Protein AF-A0A968NEP1-F1 (afdb_monomer_lite)

pLDDT: mean 93.06, std 7.82, range [52.59, 97.94]

Radius of gyration: 11.32 Å; chains: 1; bounding box: 27×13×33 Å

Foldseek 3Di:
DWWDFDDDPNATAETTREQDADEEADDLCVLVSVNHDYYHPYNYHYDDDDHPSD

Secondary structure (DSSP, 8-state):
---EEEEETTEEEEEE--SS--EEPPPGGGGG-TT--EEE--SSEE-SPPPTT-

Sequence (54 aa):
MGSGVICTAGSVTSLSLSFNELTGSIPPELGSLANLQDLDLSENQLSGSIPPEL

Structure (mmCIF, N/CA/C/O backbone):
data_AF-A0A968NEP1-F1
#
_entry.id   AF-A0A968NEP1-F1
#
loop_
_atom_site.group_PDB
_atom_site.id
_atom_site.type_symbol
_atom_site.label_atom_id
_atom_site.label_alt_id
_atom_site.label_comp_id
_atom_site.label_asym_id
_atom_site.label_entity_id
_atom_site.label_seq_id
_atom_site.pdbx_PDB_ins_code
_atom_site.Cartn_x
_atom_site.Cart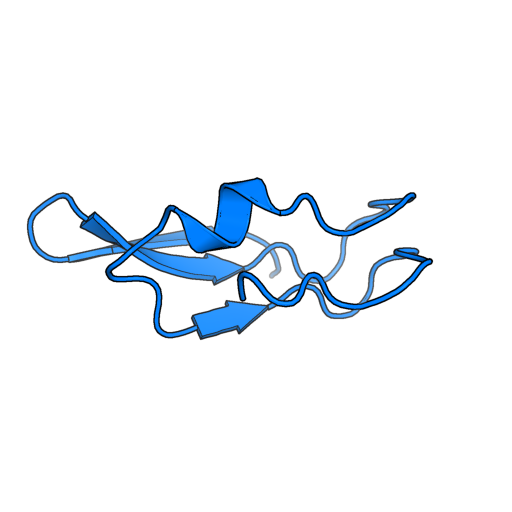n_y
_atom_site.Cartn_z
_atom_site.occupancy
_atom_site.B_iso_or_equiv
_atom_site.auth_seq_id
_atom_site.auth_comp_id
_atom_site.auth_asym_id
_atom_site.auth_atom_id
_atom_site.pdbx_PDB_model_num
ATOM 1 N N . MET A 1 1 ? 16.084 1.498 -2.093 1.00 52.59 1 MET A N 1
ATOM 2 C CA . MET A 1 1 ? 15.329 1.400 -3.359 1.00 52.59 1 MET A CA 1
ATOM 3 C C . MET A 1 1 ? 13.907 1.089 -2.945 1.00 52.59 1 MET A C 1
ATOM 5 O O . MET A 1 1 ? 13.664 -0.048 -2.585 1.00 52.59 1 MET A O 1
ATOM 9 N N . GLY A 1 2 ? 13.029 2.074 -2.795 1.00 65.62 2 GLY A N 1
ATOM 10 C CA . GLY A 1 2 ? 11.746 1.813 -2.141 1.00 65.62 2 GLY A CA 1
ATOM 11 C C . GLY A 1 2 ? 10.779 2.950 -2.393 1.00 65.62 2 GLY A C 1
ATOM 12 O O . GLY A 1 2 ? 11.170 4.108 -2.291 1.00 65.62 2 GLY A O 1
ATOM 13 N N . SER A 1 3 ? 9.554 2.589 -2.748 1.00 72.69 3 SER A N 1
ATOM 14 C CA . SER A 1 3 ? 8.489 3.383 -3.362 1.00 72.69 3 SER A CA 1
ATOM 15 C C . SER A 1 3 ? 8.560 3.596 -4.882 1.00 72.69 3 SER A C 1
ATOM 17 O O . SER A 1 3 ? 9.600 3.926 -5.455 1.00 72.69 3 SER A O 1
ATOM 19 N N . GLY A 1 4 ? 7.424 3.367 -5.543 1.00 89.38 4 GLY A N 1
ATOM 20 C CA . GLY A 1 4 ? 7.253 3.465 -6.989 1.00 89.38 4 GLY A CA 1
ATOM 21 C C . GLY A 1 4 ? 5.852 3.044 -7.438 1.00 89.38 4 GLY A C 1
ATOM 22 O O . GLY A 1 4 ? 5.126 2.368 -6.709 1.00 89.38 4 GLY A O 1
ATOM 23 N N . VAL A 1 5 ? 5.477 3.447 -8.652 1.00 92.38 5 VAL A N 1
ATOM 24 C CA . VAL A 1 5 ? 4.175 3.135 -9.256 1.00 92.38 5 VAL A CA 1
ATOM 25 C C . VAL A 1 5 ? 4.399 2.513 -10.627 1.00 92.38 5 VAL A C 1
ATOM 27 O O . VAL A 1 5 ? 5.130 3.070 -11.447 1.00 92.38 5 VAL A O 1
ATOM 30 N N . ILE A 1 6 ? 3.755 1.376 -10.884 1.00 92.06 6 ILE A N 1
ATOM 31 C CA . ILE A 1 6 ? 3.713 0.735 -12.199 1.00 92.06 6 ILE A CA 1
ATOM 32 C C . ILE A 1 6 ? 2.284 0.817 -12.722 1.00 92.06 6 ILE A C 1
ATOM 34 O O . ILE A 1 6 ? 1.335 0.429 -12.037 1.00 92.06 6 ILE A O 1
ATOM 38 N N . CYS A 1 7 ? 2.148 1.306 -13.954 1.00 89.19 7 CYS A N 1
ATOM 39 C CA . CYS A 1 7 ? 0.871 1.406 -14.645 1.00 89.19 7 CYS A CA 1
ATOM 40 C C . CYS A 1 7 ? 0.880 0.573 -15.929 1.00 89.19 7 CYS A C 1
ATOM 42 O O . CYS A 1 7 ? 1.827 0.642 -16.712 1.00 89.19 7 CYS A O 1
ATOM 44 N N . THR A 1 8 ? -0.223 -0.124 -16.195 1.00 87.44 8 THR A N 1
ATOM 45 C CA . THR A 1 8 ? -0.479 -0.840 -17.450 1.00 87.44 8 THR A CA 1
ATOM 46 C C . THR A 1 8 ? -1.730 -0.262 -18.100 1.00 87.44 8 THR A C 1
ATOM 48 O O . THR A 1 8 ? -2.770 -0.149 -17.457 1.00 87.44 8 THR A O 1
ATOM 51 N N . ALA A 1 9 ? -1.632 0.147 -19.370 1.00 89.94 9 ALA A N 1
ATOM 52 C CA . ALA A 1 9 ? -2.751 0.721 -20.132 1.00 89.94 9 ALA A CA 1
ATOM 53 C C . ALA A 1 9 ? -3.492 1.871 -19.405 1.00 89.94 9 ALA A C 1
ATOM 55 O O . ALA A 1 9 ? -4.713 1.987 -19.474 1.00 89.94 9 ALA A O 1
ATOM 56 N N . GLY A 1 10 ? -2.750 2.719 -18.683 1.00 91.00 10 GLY A N 1
ATOM 57 C CA . GLY A 1 10 ? -3.303 3.862 -17.946 1.00 91.00 10 GLY A CA 1
ATOM 58 C C . GLY A 1 10 ? -3.900 3.531 -16.573 1.00 91.00 10 GLY A C 1
ATOM 59 O O . GLY A 1 10 ? -4.363 4.442 -15.896 1.00 91.00 10 GLY A O 1
ATOM 60 N N . SER A 1 11 ? -3.859 2.268 -16.139 1.00 93.38 11 SER A N 1
ATOM 61 C CA . SER A 1 11 ? -4.306 1.840 -14.808 1.00 93.38 11 SER A CA 1
ATOM 62 C C . SER A 1 11 ? -3.126 1.438 -13.929 1.00 93.38 11 SER A C 1
ATOM 64 O O . SER A 1 11 ? -2.192 0.808 -14.419 1.00 93.38 11 SER A O 1
ATOM 66 N N . VAL A 1 12 ? -3.166 1.775 -12.637 1.00 95.19 12 VAL A N 1
ATOM 67 C CA . VAL A 1 12 ? -2.150 1.334 -11.666 1.00 95.19 12 VAL A CA 1
ATOM 68 C C . VAL A 1 12 ? -2.285 -0.171 -11.453 1.00 95.19 12 VAL A C 1
ATOM 70 O O . VAL A 1 12 ? -3.373 -0.645 -11.136 1.00 95.19 12 VAL A O 1
ATOM 73 N N . THR A 1 13 ? -1.186 -0.900 -11.628 1.00 96.25 13 THR A N 1
ATOM 74 C CA . THR A 1 13 ? -1.121 -2.355 -11.427 1.00 96.25 13 THR A CA 1
ATOM 75 C C . THR A 1 13 ? -0.213 -2.748 -10.274 1.00 96.25 13 THR A C 1
ATOM 77 O O . THR A 1 13 ? -0.466 -3.763 -9.637 1.00 96.25 13 THR A O 1
ATOM 80 N N . SER A 1 14 ? 0.791 -1.932 -9.950 1.00 96.12 14 SER A N 1
ATOM 81 C CA . SER A 1 14 ? 1.636 -2.163 -8.778 1.00 96.12 14 SER A CA 1
ATOM 82 C C . SER A 1 14 ? 1.931 -0.841 -8.076 1.00 96.12 14 SER A C 1
ATOM 84 O O . SER A 1 14 ? 2.335 0.136 -8.715 1.00 96.12 14 SER A O 1
ATOM 86 N N . LEU A 1 15 ? 1.744 -0.814 -6.761 1.00 95.69 15 LEU A N 1
ATOM 87 C CA . LEU A 1 15 ? 2.042 0.316 -5.891 1.00 95.69 15 LEU A CA 1
ATOM 88 C C . LEU A 1 15 ? 2.981 -0.158 -4.783 1.00 95.69 15 LEU A C 1
ATOM 90 O O . LEU A 1 15 ? 2.587 -0.915 -3.899 1.00 95.69 15 LEU A O 1
ATOM 94 N N . SER A 1 16 ? 4.222 0.315 -4.821 1.00 96.50 16 SER A N 1
ATOM 95 C CA . SER A 1 16 ? 5.156 0.159 -3.711 1.00 96.50 16 SER A CA 1
ATOM 96 C C . SER A 1 16 ? 5.227 1.480 -2.958 1.00 96.50 16 SER A C 1
ATOM 98 O O . SER A 1 16 ? 5.472 2.532 -3.548 1.00 96.50 16 SER A O 1
ATOM 100 N N . LEU A 1 17 ? 5.023 1.417 -1.650 1.00 95.12 17 LEU A N 1
ATOM 101 C CA . LEU A 1 17 ? 5.308 2.471 -0.678 1.00 95.12 17 LEU A CA 1
ATOM 102 C C . LEU A 1 17 ? 6.175 1.912 0.461 1.00 95.12 17 LEU A C 1
ATOM 104 O O . LEU A 1 17 ? 6.191 2.455 1.565 1.00 95.12 17 LEU A O 1
ATOM 108 N N . SER A 1 18 ? 6.902 0.829 0.193 1.00 96.06 18 SER A N 1
ATOM 109 C CA . SER A 1 18 ? 7.766 0.163 1.161 1.00 96.06 18 SER A CA 1
ATOM 110 C C . SER A 1 18 ? 8.915 1.058 1.623 1.00 96.06 18 SER A C 1
ATOM 112 O O . SER A 1 18 ? 9.413 1.856 0.821 1.00 96.06 18 SER A O 1
ATOM 114 N N . PHE A 1 19 ? 9.416 0.837 2.839 1.00 95.88 19 PHE A N 1
ATOM 115 C CA . PHE A 1 19 ? 10.559 1.561 3.417 1.00 95.88 19 PHE A CA 1
ATOM 116 C C . PHE A 1 19 ? 10.312 3.068 3.538 1.00 95.88 19 PHE A C 1
ATOM 118 O O . PHE A 1 19 ? 11.141 3.885 3.131 1.00 95.88 19 PHE A O 1
ATOM 125 N N . ASN A 1 20 ? 9.158 3.429 4.094 1.00 94.19 20 ASN A N 1
ATOM 126 C CA . ASN A 1 20 ? 8.826 4.805 4.440 1.00 94.19 20 ASN A CA 1
ATOM 127 C C . ASN A 1 20 ? 8.475 4.904 5.930 1.00 94.19 20 ASN A C 1
ATOM 129 O O . ASN A 1 20 ? 8.419 3.923 6.666 1.00 94.19 20 ASN A O 1
ATOM 133 N N . GLU A 1 21 ? 8.232 6.123 6.395 1.00 96.50 21 GLU A N 1
ATOM 134 C CA . GLU A 1 21 ? 7.780 6.390 7.762 1.00 96.50 21 GLU A CA 1
ATOM 135 C C . GLU A 1 21 ? 6.260 6.625 7.807 1.00 96.50 21 GLU A C 1
ATOM 137 O O . GLU A 1 21 ? 5.772 7.444 8.585 1.00 96.50 21 GLU A O 1
ATOM 142 N N . LEU A 1 22 ? 5.487 5.946 6.943 1.00 96.50 22 LEU A N 1
ATOM 143 C CA . LEU A 1 22 ? 4.031 6.108 6.929 1.00 96.50 22 LEU A CA 1
ATOM 144 C C . LEU A 1 22 ? 3.439 5.580 8.236 1.00 96.50 22 LEU A C 1
ATOM 146 O O . LEU A 1 22 ? 3.775 4.486 8.686 1.00 96.50 22 LEU A O 1
ATOM 150 N N . THR A 1 23 ? 2.537 6.361 8.825 1.00 97.62 23 THR A N 1
ATOM 151 C CA . THR A 1 23 ? 1.841 6.056 10.081 1.00 97.62 23 THR A CA 1
ATOM 152 C C . THR A 1 23 ? 0.327 6.107 9.878 1.00 97.62 23 THR A C 1
ATOM 154 O O . THR A 1 23 ? -0.157 6.577 8.848 1.00 97.62 23 THR A O 1
ATOM 157 N N . GLY A 1 24 ? -0.435 5.629 10.865 1.00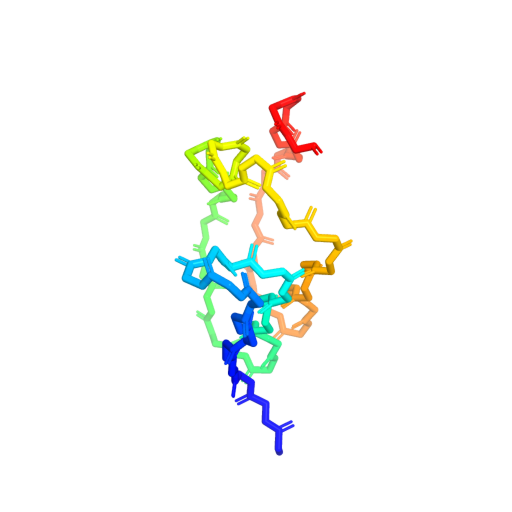 97.25 24 GLY A N 1
ATOM 158 C CA . GLY A 1 24 ? -1.899 5.563 10.788 1.00 97.25 24 GLY A CA 1
ATOM 159 C C . GLY A 1 24 ? -2.402 4.320 10.051 1.00 97.25 24 GLY A C 1
ATOM 160 O O . GLY A 1 24 ? -1.660 3.353 9.898 1.00 97.25 24 GLY A O 1
ATOM 161 N N . SER A 1 25 ? -3.675 4.319 9.653 1.00 97.69 25 SER A N 1
ATOM 162 C CA . SER A 1 25 ? -4.322 3.179 8.994 1.00 97.69 25 SER A CA 1
ATOM 163 C C . SER A 1 25 ? -4.202 3.208 7.481 1.00 97.69 25 SER A C 1
ATOM 165 O O . SER A 1 25 ? -4.083 4.269 6.872 1.00 97.69 25 SER A O 1
ATOM 167 N N . ILE A 1 26 ? -4.293 2.026 6.872 1.00 97.50 26 ILE A N 1
ATOM 168 C CA . ILE A 1 26 ? -4.373 1.902 5.420 1.00 97.50 26 ILE A CA 1
ATOM 169 C C . ILE A 1 26 ? -5.714 2.510 4.963 1.00 97.50 26 ILE A C 1
ATOM 171 O O . ILE A 1 26 ? -6.754 2.122 5.499 1.00 97.50 26 ILE A O 1
ATOM 175 N N . PRO A 1 27 ? -5.718 3.471 4.024 1.00 96.00 27 PRO A N 1
ATOM 176 C CA . PRO A 1 27 ? -6.954 4.078 3.545 1.00 96.00 27 PRO A CA 1
ATOM 177 C C . PRO A 1 27 ? -7.771 3.076 2.704 1.00 96.00 27 PRO A C 1
ATOM 179 O O . PRO A 1 27 ? -7.200 2.463 1.794 1.00 96.00 27 PRO A O 1
ATOM 182 N N . PRO A 1 28 ? -9.086 2.904 2.958 1.00 96.00 28 PRO A N 1
ATOM 183 C CA . PRO A 1 28 ? -9.946 2.000 2.182 1.00 96.00 28 PRO A CA 1
ATOM 184 C C . PRO A 1 28 ? -10.042 2.393 0.700 1.00 96.00 28 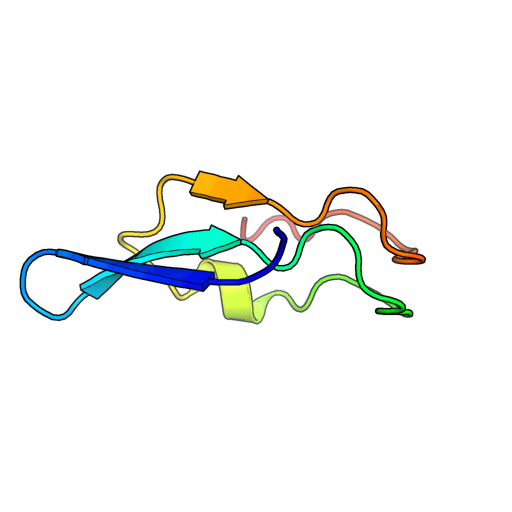PRO A C 1
ATOM 186 O O . PRO A 1 28 ? -10.320 1.558 -0.157 1.00 96.00 28 PRO A O 1
ATOM 189 N N . GLU A 1 29 ? -9.751 3.650 0.362 1.00 95.94 29 GLU A N 1
ATOM 190 C CA . GLU A 1 29 ? -9.737 4.157 -1.010 1.00 95.94 29 GLU A CA 1
ATOM 191 C C . GLU A 1 29 ? -8.709 3.444 -1.901 1.00 95.94 29 GLU A C 1
ATOM 193 O O . GLU A 1 29 ? -8.880 3.430 -3.121 1.00 95.94 29 GLU A O 1
ATOM 198 N N . LEU A 1 30 ? -7.680 2.801 -1.331 1.00 94.75 30 LEU A N 1
ATOM 199 C CA . LEU A 1 30 ? -6.763 1.954 -2.103 1.00 94.75 30 LEU A CA 1
ATOM 200 C C . LEU A 1 30 ? -7.485 0.779 -2.780 1.00 94.75 30 LEU A C 1
ATOM 202 O O . LEU A 1 30 ? -7.083 0.390 -3.875 1.00 94.75 30 LEU A O 1
ATOM 206 N N . GLY A 1 31 ? -8.594 0.296 -2.210 1.00 92.50 31 GLY A N 1
ATOM 207 C CA . GLY A 1 31 ? -9.464 -0.709 -2.830 1.00 92.50 31 GLY A CA 1
ATOM 208 C C . GLY A 1 31 ? -10.165 -0.229 -4.108 1.00 92.50 31 GLY A C 1
ATOM 209 O O . GLY A 1 31 ? -10.625 -1.028 -4.918 1.00 92.50 31 GLY A O 1
ATOM 210 N N . SER A 1 32 ? -10.212 1.087 -4.358 1.00 95.69 32 SER A N 1
ATOM 211 C CA . SER A 1 32 ? -10.765 1.641 -5.606 1.00 95.69 32 SER A CA 1
ATOM 212 C C . SER A 1 32 ? -9.817 1.496 -6.802 1.00 95.69 32 SER A C 1
ATOM 214 O O . SER A 1 32 ? -10.215 1.743 -7.944 1.00 95.69 32 SER A O 1
ATOM 216 N N . LEU A 1 33 ? -8.563 1.092 -6.576 1.00 94.56 33 LEU A N 1
ATOM 217 C CA . LEU A 1 33 ? -7.601 0.797 -7.634 1.00 94.56 33 LEU A CA 1
ATOM 218 C C . LEU A 1 33 ? -7.912 -0.577 -8.244 1.00 94.56 33 LEU A C 1
ATOM 220 O O . LEU A 1 33 ? -7.198 -1.546 -8.027 1.00 94.56 33 LEU A O 1
ATOM 224 N N . ALA A 1 34 ? -8.973 -0.648 -9.052 1.00 92.00 34 ALA A N 1
ATOM 225 C CA . ALA A 1 34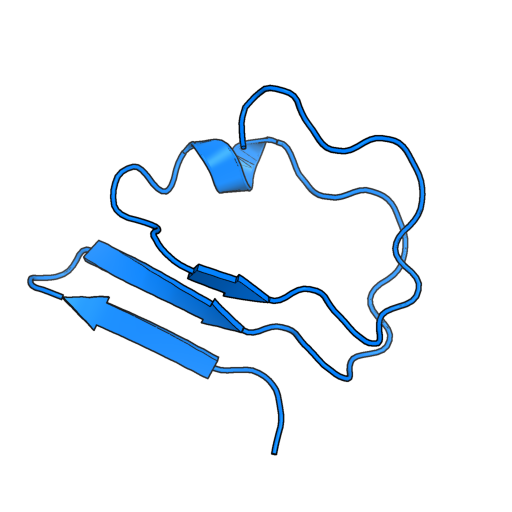 ? -9.558 -1.897 -9.558 1.00 92.00 34 ALA A CA 1
ATOM 226 C C . ALA A 1 34 ? -8.611 -2.819 -10.357 1.00 92.00 34 ALA A C 1
ATOM 228 O O . ALA A 1 34 ? -8.946 -3.974 -10.599 1.00 92.00 34 ALA A O 1
ATOM 229 N N . ASN A 1 35 ? -7.458 -2.311 -10.804 1.00 95.12 35 ASN A N 1
ATOM 230 C CA . ASN A 1 35 ? -6.453 -3.078 -11.547 1.00 95.12 35 ASN A CA 1
ATOM 231 C C . ASN A 1 35 ? -5.168 -3.332 -10.742 1.00 95.12 35 ASN A C 1
ATOM 233 O O . ASN A 1 35 ? -4.212 -3.876 -11.302 1.00 95.12 35 ASN A O 1
ATOM 237 N N . LEU A 1 36 ? -5.125 -2.924 -9.469 1.00 95.62 36 LEU A N 1
ATOM 238 C CA . LEU A 1 36 ? -3.981 -3.136 -8.593 1.00 95.62 36 LEU A CA 1
ATOM 239 C C . LEU A 1 36 ? -3.828 -4.633 -8.312 1.00 95.62 36 LEU A C 1
ATOM 241 O O . LEU A 1 36 ? -4.772 -5.305 -7.913 1.00 95.62 36 LEU A O 1
ATOM 245 N N . GLN A 1 37 ? -2.628 -5.142 -8.553 1.00 94.94 37 GLN A N 1
ATOM 246 C CA . GLN A 1 37 ? -2.251 -6.541 -8.362 1.00 94.94 37 GLN A CA 1
ATOM 247 C C . GLN A 1 37 ? -1.236 -6.666 -7.230 1.00 94.94 37 GLN A C 1
ATOM 249 O O . GLN A 1 37 ? -1.336 -7.584 -6.423 1.00 94.94 37 GLN A O 1
ATOM 254 N N . ASP A 1 38 ? -0.311 -5.705 -7.135 1.00 95.19 38 ASP A N 1
ATOM 255 C CA . ASP A 1 38 ? 0.709 -5.680 -6.092 1.00 95.19 38 ASP A CA 1
ATOM 256 C C . ASP A 1 38 ? 0.607 -4.401 -5.260 1.00 95.19 38 ASP A C 1
ATOM 258 O O . ASP A 1 38 ? 0.729 -3.289 -5.782 1.00 95.19 38 ASP A O 1
ATOM 262 N N . LEU A 1 39 ? 0.442 -4.563 -3.950 1.00 95.69 39 LEU A N 1
ATOM 263 C CA . LEU A 1 39 ? 0.507 -3.481 -2.976 1.00 95.69 39 LEU A CA 1
ATOM 264 C C . LEU A 1 39 ? 1.568 -3.814 -1.929 1.00 95.69 39 LEU A C 1
ATOM 266 O O . LEU A 1 39 ? 1.377 -4.706 -1.106 1.00 95.69 39 LEU A O 1
ATOM 270 N N . ASP A 1 40 ? 2.676 -3.078 -1.946 1.00 96.31 40 ASP A N 1
ATOM 271 C CA . ASP A 1 40 ? 3.748 -3.238 -0.968 1.00 96.31 40 ASP A CA 1
ATOM 272 C C . ASP A 1 40 ? 3.797 -2.038 -0.019 1.00 96.31 40 ASP A C 1
ATOM 274 O O . ASP A 1 40 ? 4.267 -0.955 -0.373 1.00 96.31 40 ASP A O 1
ATOM 278 N N . LEU A 1 41 ? 3.299 -2.251 1.200 1.00 96.06 41 LEU A N 1
ATOM 279 C CA . LEU A 1 41 ? 3.334 -1.293 2.309 1.00 96.06 41 LEU A CA 1
ATOM 280 C C . LEU A 1 41 ? 4.317 -1.719 3.411 1.00 96.06 41 LEU A C 1
ATOM 282 O O . LEU A 1 41 ? 4.268 -1.175 4.516 1.00 96.06 41 LEU A O 1
ATOM 286 N N . SER A 1 42 ? 5.183 -2.700 3.142 1.00 95.38 42 SER A N 1
ATOM 287 C CA . SER A 1 42 ? 6.137 -3.223 4.123 1.00 95.38 42 SER A CA 1
ATOM 288 C C . SER A 1 42 ? 7.089 -2.142 4.637 1.00 95.38 42 SER A C 1
ATOM 290 O O . SER A 1 42 ? 7.286 -1.111 3.997 1.00 95.38 42 SER A O 1
ATOM 292 N N . GLU A 1 43 ? 7.686 -2.362 5.810 1.00 96.50 43 GLU A N 1
ATOM 293 C CA . GLU A 1 43 ? 8.691 -1.439 6.358 1.00 96.50 43 GLU A CA 1
ATOM 294 C C . GLU A 1 43 ? 8.139 -0.006 6.504 1.00 96.50 43 GLU A C 1
ATOM 296 O O . GLU A 1 43 ? 8.759 0.975 6.100 1.00 96.50 43 GLU A O 1
ATOM 301 N N . ASN A 1 44 ? 6.922 0.078 7.050 1.00 96.69 44 ASN A N 1
ATOM 302 C CA . ASN A 1 44 ? 6.249 1.297 7.490 1.00 96.69 44 ASN A CA 1
ATOM 303 C C . ASN A 1 44 ? 5.785 1.142 8.946 1.00 96.69 44 ASN A C 1
ATOM 305 O O . ASN A 1 44 ? 5.852 0.063 9.532 1.00 96.69 44 ASN A O 1
ATOM 309 N N . GLN A 1 45 ? 5.260 2.220 9.523 1.00 97.94 45 GLN A N 1
ATOM 310 C CA . GLN A 1 45 ? 4.719 2.279 10.884 1.00 97.94 45 GLN A CA 1
ATOM 311 C C . GLN A 1 45 ? 3.178 2.337 10.870 1.00 97.94 45 GLN A C 1
ATOM 313 O O . GLN A 1 45 ? 2.547 2.999 11.700 1.00 97.94 45 GLN A O 1
ATOM 318 N N . LEU A 1 46 ? 2.564 1.666 9.889 1.00 97.56 46 LEU A N 1
ATOM 319 C CA . LEU A 1 46 ? 1.113 1.585 9.751 1.00 97.56 46 LEU A CA 1
ATOM 320 C C . LEU A 1 46 ? 0.507 0.772 10.905 1.00 97.56 46 LEU A C 1
ATOM 322 O O . LEU A 1 46 ? 1.106 -0.169 11.424 1.00 97.56 46 LEU A O 1
ATOM 326 N N . SER A 1 47 ? -0.699 1.144 11.313 1.00 96.38 47 SER A N 1
ATOM 327 C CA . SER A 1 47 ? -1.443 0.550 12.427 1.00 96.38 47 SER A CA 1
ATOM 328 C C . SER A 1 47 ? -2.932 0.450 12.090 1.00 96.38 47 SER A C 1
ATOM 330 O O . SER A 1 47 ? -3.392 1.007 11.102 1.00 96.38 47 SER A O 1
ATOM 332 N N . GLY A 1 48 ? -3.712 -0.260 12.905 1.00 95.81 48 GLY A N 1
ATOM 333 C CA . GLY A 1 48 ? -5.123 -0.530 12.607 1.00 95.81 48 GLY A CA 1
ATOM 334 C C . GLY A 1 48 ? -5.325 -1.803 11.781 1.00 95.81 48 GLY A C 1
ATOM 335 O O .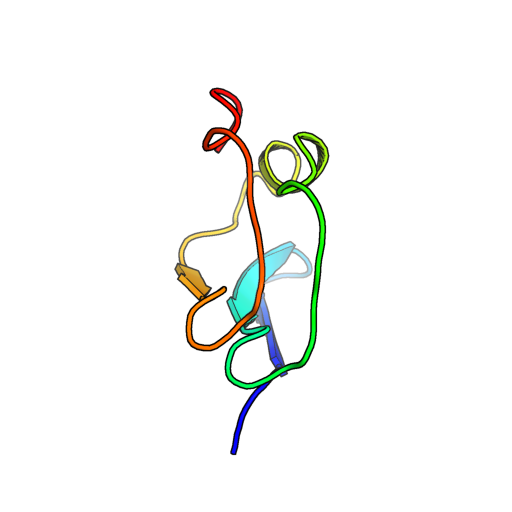 GLY A 1 48 ? -4.404 -2.597 11.601 1.00 95.81 48 GLY A O 1
ATOM 336 N N . SER A 1 49 ? -6.561 -2.037 11.345 1.00 96.31 49 SER A N 1
ATOM 337 C CA . SER A 1 49 ? -6.931 -3.217 10.559 1.00 96.31 49 SER A CA 1
ATOM 338 C C . SER A 1 49 ? -6.682 -3.008 9.069 1.00 96.31 49 SER A C 1
ATOM 340 O O . SER A 1 49 ? -6.745 -1.884 8.576 1.00 96.31 49 SER A O 1
ATOM 342 N N . ILE A 1 50 ? -6.476 -4.108 8.348 1.00 95.62 50 ILE A N 1
ATOM 343 C CA . ILE A 1 50 ? -6.518 -4.115 6.884 1.00 95.62 50 ILE A CA 1
ATOM 344 C C . ILE A 1 50 ? -7.968 -3.808 6.455 1.00 95.62 50 ILE A C 1
ATOM 346 O O . ILE A 1 50 ? -8.873 -4.504 6.928 1.00 95.62 50 ILE A O 1
ATOM 350 N N . PRO A 1 51 ? -8.211 -2.772 5.630 1.00 95.56 51 PRO A N 1
ATOM 351 C CA . PRO A 1 51 ? -9.537 -2.479 5.095 1.00 95.56 51 PRO A CA 1
ATOM 352 C C . PRO A 1 51 ? -10.094 -3.668 4.298 1.00 95.56 51 PRO A C 1
ATOM 354 O O . PRO A 1 51 ? -9.350 -4.245 3.508 1.00 95.56 51 PRO A O 1
ATOM 357 N N . PRO A 1 52 ? -11.374 -4.043 4.470 1.00 95.31 52 PRO A N 1
ATOM 358 C CA . PRO A 1 52 ? -11.997 -5.125 3.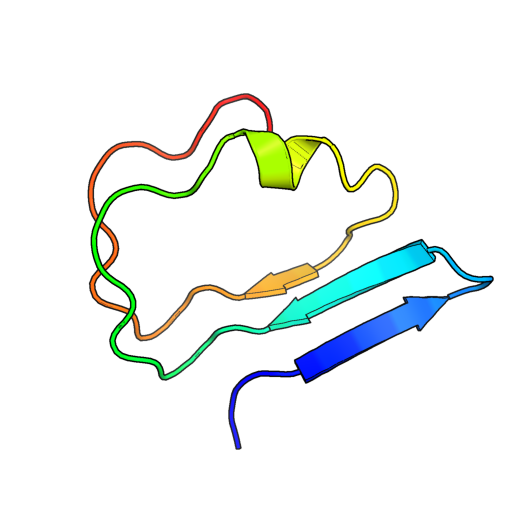703 1.00 95.31 52 PRO A CA 1
ATOM 359 C C . PRO A 1 52 ? -12.163 -4.812 2.206 1.00 95.31 52 PRO A C 1
ATOM 361 O O . PRO A 1 52 ? -12.539 -5.697 1.443 1.00 95.31 52 PRO A O 1
ATOM 364 N N . GLU A 1 53 ? -11.939 -3.563 1.793 1.00 93.94 53 GLU A N 1
ATOM 365 C CA . GLU A 1 53 ? -11.970 -3.121 0.398 1.00 93.94 53 GLU A CA 1
ATOM 366 C C . GLU A 1 53 ? -10.697 -3.475 -0.396 1.00 93.94 53 GLU A C 1
ATOM 368 O O . GLU A 1 53 ? -10.710 -3.325 -1.618 1.00 93.94 53 GLU A O 1
ATOM 373 N N . LEU A 1 54 ? -9.618 -3.909 0.274 1.00 86.31 54 LEU A N 1
ATOM 374 C CA . LEU A 1 54 ? -8.376 -4.406 -0.343 1.00 86.31 54 LEU A CA 1
ATOM 375 C C . LEU A 1 54 ? -8.464 -5.898 -0.677 1.00 86.31 54 LEU A C 1
ATOM 377 O O . LEU A 1 54 ? -7.993 -6.264 -1.775 1.00 86.31 54 LEU A O 1
#